Protein AF-A0A1G1BXF8-F1 (afdb_monomer_lite)

Secondary structure (DSSP, 8-state):
------------------------PPPPPPP----S-------TTSS---EEES-TT-SEEEEEE--S--HHHHHHHHHHHHHSTTTEEEEEE-TTSHHHHHHHHTTT-SSSEEEETTB-EEEEEETTEEEEEE-BSSTTTS--HHHHHHHHHHHHH-GGGGPPP-

Foldseek 3Di:
DDDDDDDDYDDDDDDDDDDDDDDDDDDDDDDDDDDDDQDADPDVPDDARKGKDADPPALKEKEWQDLDPQVVQVVLQVCVCVVPPRRYIYIYANCVDVVSVVVCVVLVDPATFMDMLSDQWDFFADPNDTDIAGGGDHAPPRHHSVVVVRVSVVCSVPSPVSDPDD

Sequence (166 aa):
MGLALILLGAAGCGKGGDRQTTDTAPPAAKPEAAASGGGASCSPGGASCDFAGGPEDAKVKVEAFYPGRHEDTLAAVKDLLTEFPGQVRVEIVDWRTEQGLARRDATGLVCAGVVINGKNTFDLEVDGKPVKVLFVRGIDGEWTKTDLVAAVRKTLQQPEDAKPAK

pLDDT: mean 76.95, std 23.15, range [35.62, 98.25]

Radius of gyration: 27.22 Å; chains: 1; bounding box: 88×75×37 Å

Structure (mmCIF, N/CA/C/O backbone):
data_AF-A0A1G1BXF8-F1
#
_entry.id   AF-A0A1G1BXF8-F1
#
loop_
_atom_site.group_PDB
_atom_site.id
_atom_site.type_symbol
_atom_site.label_atom_id
_atom_site.label_alt_id
_atom_site.label_comp_id
_atom_site.label_asym_id
_atom_site.label_entity_id
_atom_site.label_seq_id
_atom_site.pdbx_PDB_ins_code
_atom_site.Cartn_x
_atom_site.Cartn_y
_atom_site.Cartn_z
_atom_site.occupancy
_atom_site.B_iso_or_equiv
_atom_site.auth_seq_id
_atom_site.auth_comp_id
_atom_site.auth_asym_id
_atom_site.auth_atom_id
_atom_site.pdbx_PDB_model_num
ATOM 1 N N . MET A 1 1 ? -70.237 -19.812 15.788 1.00 45.75 1 MET A N 1
ATOM 2 C CA . MET A 1 1 ? -70.746 -20.651 14.678 1.00 45.75 1 MET A CA 1
ATOM 3 C C . MET A 1 1 ? -69.715 -20.546 13.558 1.00 45.75 1 MET A C 1
ATOM 5 O O . MET A 1 1 ? -69.437 -19.428 13.175 1.00 45.75 1 MET A O 1
ATOM 9 N N . GLY A 1 2 ? -69.030 -21.574 13.067 1.00 42.88 2 GLY A N 1
ATOM 10 C CA . GLY A 1 2 ? -69.147 -23.012 13.271 1.00 42.88 2 GLY A CA 1
ATOM 11 C C . GLY A 1 2 ? -67.775 -23.702 13.314 1.00 42.88 2 GLY A C 1
ATOM 12 O O . GLY A 1 2 ? -66.734 -23.081 13.126 1.00 42.88 2 GLY A O 1
ATOM 13 N N . LEU A 1 3 ? -67.838 -24.987 13.642 1.00 49.75 3 LEU A N 1
ATOM 14 C CA . LEU A 1 3 ? -66.779 -25.896 14.061 1.00 49.75 3 LEU A CA 1
ATOM 15 C C . LEU A 1 3 ? -66.763 -27.091 13.092 1.00 49.75 3 LEU A C 1
ATOM 17 O O . LEU A 1 3 ? -67.837 -27.621 12.825 1.00 49.75 3 LEU A O 1
ATOM 21 N N . ALA A 1 4 ? -65.586 -27.501 12.606 1.00 45.75 4 ALA A N 1
ATOM 22 C CA . ALA A 1 4 ? -65.222 -28.846 12.100 1.00 45.75 4 ALA A CA 1
ATOM 23 C C . ALA A 1 4 ? -63.785 -28.738 11.535 1.00 45.75 4 ALA A C 1
ATOM 25 O O . ALA A 1 4 ? -63.572 -27.928 10.642 1.00 45.75 4 ALA A O 1
ATOM 26 N N . LEU A 1 5 ? -62.694 -29.359 12.003 1.00 56.84 5 LEU A N 1
ATOM 27 C CA . LEU A 1 5 ? -62.380 -30.554 12.806 1.00 56.84 5 LEU A CA 1
ATOM 28 C C . LEU A 1 5 ? -62.502 -31.897 12.060 1.00 56.84 5 LEU A C 1
ATOM 30 O O . LEU A 1 5 ? -63.549 -32.528 12.110 1.00 56.84 5 LEU A O 1
ATOM 34 N N . ILE A 1 6 ? -61.394 -32.328 11.429 1.00 52.53 6 ILE A N 1
ATOM 35 C CA . ILE A 1 6 ? -61.032 -33.716 11.042 1.00 52.53 6 ILE A CA 1
ATOM 36 C C . ILE A 1 6 ? -59.477 -33.787 11.098 1.00 52.53 6 ILE A C 1
ATOM 38 O O . ILE A 1 6 ? -58.830 -33.085 10.329 1.00 52.53 6 ILE A O 1
ATOM 42 N N . LEU A 1 7 ? -58.827 -34.257 12.180 1.00 45.12 7 LEU A N 1
ATOM 43 C CA . LEU A 1 7 ? -58.372 -35.632 12.535 1.00 45.12 7 LEU A CA 1
ATOM 44 C C . LEU A 1 7 ? -57.497 -36.328 11.457 1.00 45.12 7 LEU A C 1
ATOM 46 O O . LEU A 1 7 ? -57.991 -36.605 10.375 1.00 45.12 7 LEU A O 1
ATOM 50 N N . LEU A 1 8 ? -56.163 -36.434 11.596 1.00 47.28 8 LEU A N 1
ATOM 51 C CA . LEU A 1 8 ? -55.279 -37.333 12.396 1.00 47.28 8 LEU A CA 1
ATOM 52 C C . LEU A 1 8 ? -54.991 -38.743 11.812 1.00 47.28 8 LEU A C 1
ATOM 54 O O . LEU A 1 8 ? -55.883 -39.580 11.780 1.00 47.28 8 LEU A O 1
ATOM 58 N N . GLY A 1 9 ? -53.693 -39.013 11.561 1.00 42.38 9 GLY A N 1
ATOM 59 C CA . GLY A 1 9 ? -52.996 -40.321 11.685 1.00 42.38 9 GLY A CA 1
ATOM 60 C C . GLY A 1 9 ? -53.245 -41.390 10.598 1.00 42.38 9 GLY A C 1
ATOM 61 O O . GLY A 1 9 ? -54.286 -41.393 9.969 1.00 42.38 9 GLY A O 1
ATOM 62 N N . ALA A 1 10 ? -52.374 -42.370 10.324 1.00 44.88 10 ALA A N 1
ATOM 63 C CA . ALA A 1 10 ? -51.122 -42.797 10.949 1.00 44.88 10 ALA A CA 1
ATOM 64 C C . ALA A 1 10 ? -50.341 -43.789 10.039 1.00 44.88 10 ALA A C 1
ATOM 66 O O . ALA A 1 10 ? -50.929 -44.457 9.198 1.00 44.88 10 ALA A O 1
ATOM 67 N N . ALA A 1 11 ? -49.033 -43.895 10.312 1.00 42.03 11 ALA A N 1
ATOM 68 C CA . ALA A 1 11 ? -48.174 -45.093 10.364 1.00 42.03 11 ALA A CA 1
ATOM 69 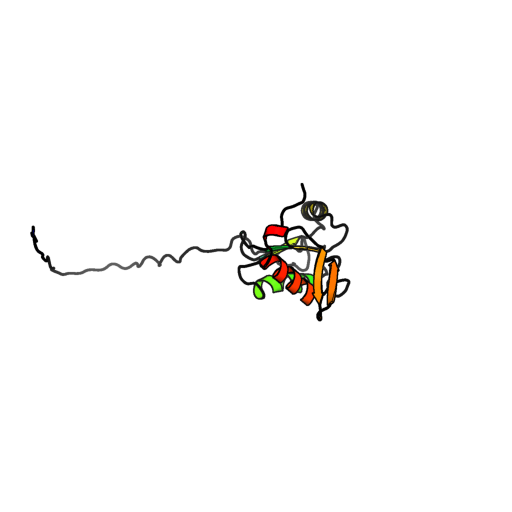C C . ALA A 1 11 ? -48.041 -46.091 9.186 1.00 42.03 11 ALA A C 1
ATOM 71 O O . ALA A 1 11 ? -48.972 -46.790 8.805 1.00 42.03 11 ALA A O 1
ATOM 72 N N . GLY A 1 12 ? -46.776 -46.324 8.805 1.00 38.06 12 GLY A N 1
ATOM 73 C CA . GLY A 1 12 ? -46.296 -47.560 8.177 1.00 38.06 12 GLY A CA 1
ATOM 74 C C . GLY A 1 12 ? -44.826 -47.860 8.530 1.00 38.06 12 GLY A C 1
ATOM 75 O O . GLY A 1 12 ? -43.922 -47.263 7.955 1.00 38.06 12 GLY A O 1
ATOM 76 N N . CYS A 1 13 ? -44.596 -48.779 9.480 1.00 43.78 13 CYS A N 1
ATOM 77 C CA . CYS A 1 13 ? -43.358 -49.568 9.692 1.00 43.78 13 CYS A CA 1
ATOM 78 C C . CYS A 1 13 ? -43.350 -50.749 8.681 1.00 43.78 13 CYS A C 1
ATOM 80 O O . CYS A 1 13 ? -44.427 -51.159 8.272 1.00 43.78 13 CYS A O 1
ATOM 82 N N . GLY A 1 14 ? -42.288 -51.412 8.200 1.00 39.28 14 GLY A N 1
ATOM 83 C CA . GLY A 1 14 ? -40.911 -51.677 8.638 1.00 39.28 14 GLY A CA 1
ATOM 84 C C . GLY A 1 14 ? -40.665 -53.210 8.625 1.00 39.28 14 GLY A C 1
ATOM 85 O O . GLY A 1 14 ? -41.332 -53.890 9.396 1.00 39.28 14 GLY A O 1
ATOM 86 N N . LYS A 1 15 ? -39.758 -53.758 7.780 1.00 42.88 15 LYS A N 1
ATOM 87 C CA . LYS A 1 15 ? -39.107 -55.115 7.841 1.00 42.88 15 LYS A CA 1
ATOM 88 C C . LYS A 1 15 ? -38.277 -55.341 6.547 1.00 42.88 15 LYS A C 1
ATOM 90 O O . LYS A 1 15 ? -38.818 -55.041 5.495 1.00 42.88 15 LYS A O 1
ATOM 95 N N . GLY A 1 16 ? -37.050 -55.864 6.437 1.00 36.50 16 GLY A N 1
ATOM 96 C CA . GLY A 1 16 ? -36.001 -56.389 7.324 1.00 36.50 16 GLY A CA 1
ATOM 97 C C . GLY A 1 16 ? -35.124 -57.400 6.536 1.00 36.50 16 GLY A C 1
ATOM 98 O O . GLY A 1 16 ? -35.721 -58.242 5.880 1.00 36.50 16 GLY A O 1
ATOM 99 N N . GLY A 1 17 ? -33.778 -57.283 6.634 1.00 35.62 17 GLY A N 1
ATOM 100 C CA . GLY A 1 17 ? -32.687 -58.283 6.385 1.00 35.62 17 GLY A CA 1
ATOM 101 C C . GLY A 1 17 ? -32.590 -58.981 5.007 1.00 35.62 17 GLY A C 1
ATOM 102 O O . GLY A 1 17 ? -33.607 -59.256 4.399 1.00 35.62 17 GLY A O 1
ATOM 103 N N . ASP A 1 18 ? -31.443 -59.314 4.392 1.00 40.38 18 ASP A N 1
ATOM 104 C CA . ASP A 1 18 ? -30.062 -59.559 4.846 1.00 40.38 18 ASP A CA 1
ATOM 105 C C . ASP A 1 18 ? -29.028 -59.434 3.683 1.00 40.38 18 ASP A C 1
ATOM 107 O O . ASP A 1 18 ? -29.371 -59.657 2.526 1.00 40.38 18 ASP A O 1
ATOM 111 N N . ARG A 1 19 ? -27.772 -59.093 4.055 1.00 38.12 19 ARG A N 1
ATOM 112 C CA . ARG A 1 19 ? -26.413 -59.443 3.523 1.00 38.12 19 ARG A CA 1
ATOM 113 C C . ARG A 1 19 ? -26.242 -59.851 2.034 1.00 38.12 19 ARG A C 1
ATOM 115 O O . ARG A 1 19 ? -26.923 -60.737 1.555 1.00 38.12 19 ARG A O 1
ATOM 122 N N . GLN A 1 20 ? -25.233 -59.387 1.275 1.00 39.53 20 GLN A N 1
ATOM 123 C CA . GLN A 1 20 ? -23.789 -59.471 1.564 1.00 39.53 20 GLN A CA 1
ATOM 124 C C . GLN A 1 20 ? -22.928 -58.644 0.564 1.00 39.53 20 GLN A C 1
ATOM 126 O O . GLN A 1 20 ? -23.150 -58.685 -0.639 1.00 39.53 20 GLN A O 1
ATOM 131 N N . THR A 1 21 ? -21.948 -57.927 1.131 1.00 43.31 21 THR A N 1
ATOM 132 C CA . THR A 1 21 ? -20.642 -57.404 0.647 1.00 43.31 21 THR A CA 1
ATOM 133 C C . THR A 1 21 ? -20.295 -57.353 -0.851 1.00 43.31 21 THR A C 1
ATOM 135 O O . THR A 1 21 ? -20.156 -58.397 -1.477 1.00 43.31 21 THR A O 1
ATOM 138 N N . THR A 1 22 ? -19.849 -56.176 -1.305 1.00 38.41 22 THR A N 1
ATOM 139 C CA . THR A 1 22 ? -18.430 -55.940 -1.655 1.00 38.41 22 THR A CA 1
ATOM 140 C C . THR A 1 22 ? -18.066 -54.469 -1.447 1.00 38.41 22 THR A C 1
ATOM 142 O O . THR A 1 22 ? -18.766 -53.573 -1.911 1.00 38.41 22 THR A O 1
ATOM 145 N N . ASP A 1 23 ? -16.968 -54.276 -0.721 1.00 45.91 23 ASP A N 1
ATOM 146 C CA . ASP A 1 23 ? -16.098 -53.105 -0.639 1.00 45.91 23 ASP A CA 1
ATOM 147 C C . ASP A 1 23 ? -16.099 -52.190 -1.873 1.00 45.91 23 ASP A C 1
ATOM 149 O O . ASP A 1 23 ? -15.787 -52.626 -2.979 1.00 45.91 23 ASP A O 1
ATOM 153 N N . THR A 1 24 ? -16.382 -50.904 -1.661 1.00 41.81 24 THR A N 1
ATOM 154 C CA . THR A 1 24 ? -15.493 -49.761 -1.962 1.00 41.81 24 THR A CA 1
ATOM 155 C C . THR A 1 24 ? -16.279 -48.497 -1.618 1.00 41.81 24 THR A C 1
ATOM 157 O O . THR A 1 24 ? -17.201 -48.101 -2.329 1.00 41.81 24 THR A O 1
ATOM 160 N N . ALA A 1 25 ? -15.956 -47.881 -0.482 1.00 41.88 25 ALA A N 1
ATOM 161 C CA . ALA A 1 25 ? -16.536 -46.603 -0.094 1.00 41.88 25 ALA A CA 1
ATOM 162 C C . ALA A 1 25 ? -16.090 -45.492 -1.072 1.00 41.88 25 ALA A C 1
ATOM 164 O O . ALA A 1 25 ? -14.889 -45.358 -1.321 1.00 41.88 25 ALA A O 1
ATOM 165 N N . PRO A 1 26 ? -17.012 -44.670 -1.604 1.00 49.19 26 PRO A N 1
ATOM 166 C CA . PRO A 1 26 ? -16.661 -43.459 -2.335 1.00 49.19 26 PRO A CA 1
ATOM 167 C C . PRO A 1 26 ? -16.134 -42.396 -1.353 1.00 49.19 26 PRO A C 1
ATOM 169 O O . PRO A 1 26 ? -16.754 -42.182 -0.306 1.00 49.19 26 PRO A O 1
ATOM 172 N N . PRO A 1 27 ? -15.006 -41.717 -1.635 1.00 44.38 27 PRO A N 1
ATOM 173 C CA . PRO A 1 27 ? -14.532 -40.655 -0.765 1.00 44.38 27 PRO A CA 1
ATOM 174 C C . PRO A 1 27 ? -15.528 -39.493 -0.757 1.00 44.38 27 PRO A C 1
ATOM 176 O O . PRO A 1 27 ? -15.957 -38.991 -1.795 1.00 44.38 27 PRO A O 1
ATOM 179 N N . ALA A 1 28 ? -15.877 -39.096 0.464 1.00 43.31 28 ALA A N 1
ATOM 180 C CA . ALA A 1 28 ? -16.725 -37.971 0.799 1.00 43.31 28 ALA A CA 1
ATOM 181 C C . ALA A 1 28 ? -16.306 -36.694 0.055 1.00 43.31 28 ALA A C 1
ATOM 183 O O . ALA A 1 28 ? -15.152 -36.261 0.124 1.00 43.31 28 ALA A O 1
ATOM 184 N N . ALA A 1 29 ? -17.279 -36.075 -0.612 1.00 43.59 29 ALA A N 1
ATOM 185 C CA . ALA A 1 29 ? -17.157 -34.743 -1.174 1.00 43.59 29 ALA A CA 1
ATOM 186 C C . ALA A 1 29 ? -16.897 -33.728 -0.048 1.00 43.59 29 ALA A C 1
ATOM 188 O O . ALA A 1 29 ? -17.727 -33.533 0.843 1.00 43.59 29 ALA A O 1
ATOM 189 N N . LYS A 1 30 ? -15.723 -33.093 -0.091 1.00 41.09 30 LYS A N 1
ATOM 190 C CA . LYS A 1 30 ? -15.433 -31.857 0.643 1.00 41.09 30 LYS A CA 1
ATOM 191 C C . LYS A 1 30 ? -16.119 -30.682 -0.068 1.00 41.09 30 LYS A C 1
ATOM 193 O O . LYS A 1 30 ? -16.172 -30.693 -1.296 1.00 41.09 30 LYS A O 1
ATOM 198 N N . PRO A 1 31 ? -16.608 -29.666 0.664 1.00 41.69 31 PRO A N 1
ATOM 199 C CA . PRO A 1 31 ? -17.129 -28.452 0.053 1.00 41.69 31 PRO A CA 1
ATOM 200 C C . PRO A 1 31 ? -15.980 -27.680 -0.604 1.00 41.69 31 PRO A C 1
ATOM 202 O O . PRO A 1 31 ? -14.982 -27.350 0.039 1.00 41.69 31 PRO A O 1
ATOM 205 N N . GLU A 1 32 ? -16.125 -27.435 -1.900 1.00 42.16 32 GLU A N 1
ATOM 206 C CA . GLU A 1 32 ? -15.203 -26.664 -2.723 1.00 42.16 32 GLU A CA 1
ATOM 207 C C . GLU A 1 32 ? -15.424 -25.175 -2.425 1.00 42.16 32 GLU A C 1
ATOM 209 O O . GLU A 1 32 ? -16.401 -24.565 -2.853 1.00 42.16 32 GLU A O 1
ATOM 214 N N . ALA A 1 33 ? -14.534 -24.609 -1.613 1.00 40.91 33 ALA A N 1
ATOM 215 C CA . ALA A 1 33 ? -14.392 -23.177 -1.421 1.00 40.91 33 ALA A CA 1
ATOM 216 C C . ALA A 1 33 ? -12.915 -22.808 -1.582 1.00 40.91 33 ALA A C 1
ATOM 218 O O . ALA A 1 33 ? -12.059 -23.367 -0.901 1.00 40.91 33 ALA A O 1
ATOM 219 N N . ALA A 1 34 ? -12.689 -21.826 -2.457 1.00 44.09 34 ALA A N 1
ATOM 220 C CA . ALA A 1 34 ? -11.561 -20.900 -2.503 1.00 44.09 34 ALA A CA 1
ATOM 221 C C . ALA A 1 34 ? -10.140 -21.474 -2.676 1.00 44.09 34 ALA A C 1
ATOM 223 O O . ALA A 1 34 ? -9.560 -22.051 -1.763 1.00 44.09 34 ALA A O 1
ATOM 224 N N . ALA A 1 35 ? -9.544 -21.168 -3.833 1.00 42.47 35 ALA A N 1
ATOM 225 C CA . ALA A 1 35 ? -8.254 -20.474 -3.981 1.00 42.47 35 ALA A CA 1
ATOM 226 C C . ALA A 1 35 ? -7.648 -20.834 -5.344 1.00 42.47 35 ALA A C 1
ATOM 228 O O . ALA A 1 35 ? -6.942 -21.830 -5.480 1.00 42.47 35 ALA A O 1
ATOM 229 N N . SER A 1 36 ? -7.897 -20.003 -6.355 1.00 42.56 36 SER A N 1
ATOM 230 C CA . SER A 1 36 ? -7.102 -20.036 -7.580 1.00 42.56 36 SER A CA 1
ATOM 231 C C . SER A 1 36 ? -6.092 -18.889 -7.525 1.00 42.56 36 SER A C 1
ATOM 233 O O . SER A 1 36 ? -6.478 -17.729 -7.432 1.00 42.56 36 SER A O 1
ATOM 235 N N . GLY A 1 37 ? -4.797 -19.223 -7.539 1.00 41.75 37 GLY A N 1
ATOM 236 C CA . GLY A 1 37 ? -3.745 -18.301 -7.984 1.00 41.75 37 GLY A CA 1
ATOM 237 C C . GLY A 1 37 ? -2.924 -17.535 -6.938 1.00 41.75 37 GLY A C 1
ATOM 238 O O . GLY A 1 37 ? -2.496 -16.424 -7.223 1.00 41.75 37 GLY A O 1
ATOM 239 N N . GLY A 1 38 ? -2.645 -18.090 -5.756 1.00 41.19 38 GLY A N 1
ATOM 240 C CA . GLY A 1 38 ? -1.675 -17.513 -4.808 1.00 41.19 38 GLY A CA 1
ATOM 241 C C . GLY A 1 38 ? -0.240 -18.005 -5.037 1.00 41.19 38 GLY A C 1
ATOM 242 O O . GLY A 1 38 ? 0.348 -18.596 -4.137 1.00 41.19 38 GLY A O 1
ATOM 243 N N . GLY A 1 39 ? 0.306 -17.846 -6.244 1.00 45.50 39 GLY A N 1
ATOM 244 C CA . GLY A 1 39 ? 1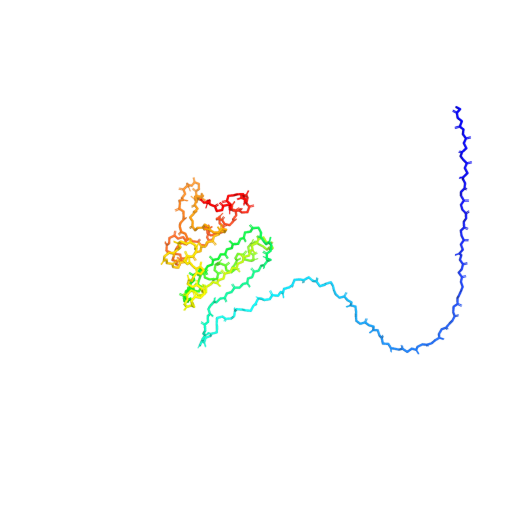.671 -18.263 -6.581 1.00 45.50 39 GLY A CA 1
ATOM 245 C C . GLY A 1 39 ? 2.577 -17.060 -6.799 1.00 45.50 39 GLY A C 1
ATOM 246 O O . GLY A 1 39 ? 2.561 -16.478 -7.875 1.00 45.50 39 GLY A O 1
ATOM 247 N N . ALA A 1 40 ? 3.360 -16.689 -5.789 1.00 46.12 40 ALA A N 1
ATOM 248 C CA . ALA A 1 40 ? 4.294 -15.574 -5.878 1.00 46.12 40 ALA A CA 1
ATOM 249 C C . ALA A 1 40 ? 5.473 -15.765 -4.923 1.00 46.12 40 ALA A C 1
ATOM 251 O O . ALA A 1 40 ? 5.488 -15.299 -3.780 1.00 46.12 40 ALA A O 1
ATOM 252 N N . SER A 1 41 ? 6.458 -16.515 -5.411 1.00 42.75 41 SER A N 1
ATOM 253 C CA . SER A 1 41 ? 7.790 -16.598 -4.827 1.00 42.75 41 SER A CA 1
ATOM 254 C C . SER A 1 41 ? 8.649 -15.527 -5.493 1.00 42.75 41 SER A C 1
ATOM 256 O O . SER A 1 41 ? 8.833 -15.561 -6.708 1.00 42.75 41 SER A O 1
ATOM 258 N N . CYS A 1 42 ? 9.193 -14.591 -4.711 1.00 50.31 42 CYS A N 1
ATOM 259 C CA . CYS A 1 42 ? 10.352 -13.821 -5.150 1.00 50.31 42 CYS A CA 1
ATOM 260 C C . CYS A 1 42 ? 11.505 -14.818 -5.317 1.00 50.31 42 CYS A C 1
ATOM 262 O O . CYS A 1 42 ? 12.188 -15.144 -4.347 1.00 50.31 42 CYS A O 1
ATOM 264 N N . SER A 1 43 ? 11.679 -15.363 -6.520 1.00 44.56 43 SER A N 1
ATOM 265 C CA . SER A 1 43 ? 12.739 -16.332 -6.769 1.00 44.56 43 SER A CA 1
ATOM 266 C C . SER A 1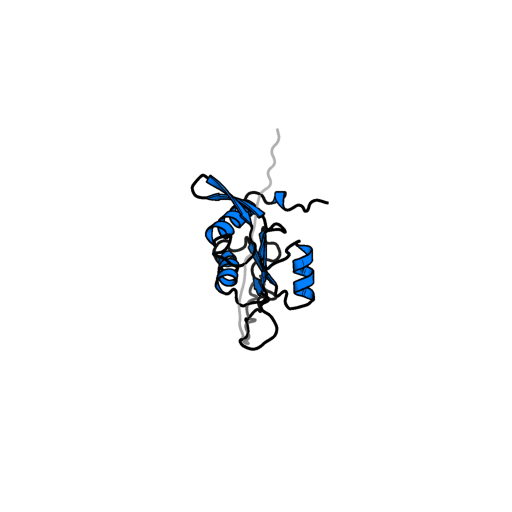 43 ? 14.088 -15.601 -6.769 1.00 44.56 43 SER A C 1
ATOM 268 O O . SER A 1 43 ? 14.239 -14.611 -7.500 1.00 44.56 43 SER A O 1
ATOM 270 N N . PRO A 1 44 ? 15.081 -16.033 -5.969 1.00 42.19 44 PRO A N 1
ATOM 271 C CA . PRO A 1 44 ? 16.422 -15.475 -6.032 1.00 42.19 44 PRO A CA 1
ATOM 272 C C . PRO A 1 44 ? 17.049 -15.880 -7.371 1.00 42.19 44 PRO A C 1
ATOM 274 O O . PRO A 1 44 ? 17.628 -16.953 -7.502 1.00 42.19 44 PRO A O 1
ATOM 277 N N . GLY A 1 45 ? 16.884 -15.031 -8.390 1.00 53.34 45 GLY A N 1
ATOM 278 C CA . GLY A 1 45 ? 17.485 -15.237 -9.709 1.00 53.34 45 GLY A CA 1
ATOM 279 C C . GLY A 1 45 ? 16.643 -14.893 -10.941 1.00 53.34 45 GLY A C 1
ATOM 280 O O . GLY A 1 45 ? 17.213 -14.935 -12.027 1.00 53.34 45 GLY A O 1
ATOM 281 N N . GLY A 1 46 ? 15.356 -14.514 -10.859 1.00 52.50 46 GLY A N 1
ATOM 282 C CA . GLY A 1 46 ? 14.677 -14.081 -12.091 1.00 52.50 46 GLY A CA 1
ATOM 283 C C . GLY A 1 46 ? 13.178 -13.769 -12.071 1.00 52.50 46 GLY A C 1
ATOM 284 O O . GLY A 1 46 ? 12.418 -14.278 -11.254 1.00 52.50 46 GLY A O 1
ATOM 285 N N . ALA A 1 47 ? 12.821 -12.973 -13.086 1.00 60.56 47 ALA A N 1
ATOM 286 C CA . ALA A 1 47 ? 11.519 -12.579 -13.636 1.00 60.56 47 ALA A CA 1
ATOM 287 C C . ALA A 1 47 ? 10.711 -11.481 -12.921 1.00 60.56 47 ALA A C 1
ATOM 289 O O . ALA A 1 47 ? 10.718 -10.360 -13.429 1.00 60.56 47 ALA A O 1
ATOM 290 N N . SER A 1 48 ? 10.017 -11.740 -11.809 1.00 67.88 48 SER A N 1
ATOM 291 C CA . SER A 1 48 ? 9.172 -10.702 -11.197 1.00 67.88 48 SER A CA 1
ATOM 292 C C . SER A 1 48 ? 8.870 -10.902 -9.708 1.00 67.88 48 SER A C 1
ATOM 294 O O . SER A 1 48 ? 9.023 -11.991 -9.159 1.00 67.88 48 SER A O 1
ATOM 296 N N . CYS A 1 49 ? 8.479 -9.813 -9.042 1.00 81.00 49 CYS A N 1
ATOM 297 C CA . CYS A 1 49 ? 8.058 -9.768 -7.636 1.00 81.00 49 CYS A CA 1
ATOM 298 C C . CYS A 1 49 ? 6.529 -9.701 -7.458 1.00 81.00 49 CYS A C 1
ATOM 300 O O . CYS A 1 49 ? 6.065 -9.284 -6.394 1.00 81.00 49 CYS A O 1
ATOM 302 N N . ASP A 1 50 ? 5.754 -10.071 -8.482 1.00 89.56 50 ASP A N 1
ATOM 303 C CA . ASP A 1 50 ? 4.290 -10.022 -8.419 1.00 89.56 50 ASP A CA 1
ATOM 304 C C . ASP A 1 50 ? 3.748 -10.917 -7.302 1.00 89.56 50 ASP A C 1
ATOM 306 O O . ASP A 1 50 ? 4.327 -11.959 -7.013 1.00 89.56 50 ASP A O 1
ATOM 310 N N . PHE A 1 51 ? 2.637 -10.520 -6.676 1.00 93.50 51 PHE A N 1
ATOM 311 C CA . PHE A 1 51 ? 1.924 -11.290 -5.652 1.00 93.50 51 PHE A CA 1
ATOM 312 C C . PHE A 1 51 ? 0.430 -10.985 -5.663 1.00 93.50 51 PHE A C 1
ATOM 314 O O . PHE A 1 51 ? 0.015 -9.885 -6.009 1.00 93.50 51 PHE A O 1
ATOM 321 N N . ALA A 1 52 ? -0.364 -11.960 -5.228 1.00 95.50 52 ALA A N 1
ATOM 322 C CA . ALA A 1 52 ? -1.809 -11.888 -5.111 1.00 95.50 52 ALA A CA 1
ATOM 323 C C . ALA A 1 52 ? -2.267 -12.707 -3.891 1.00 95.50 52 ALA A C 1
ATOM 325 O O . ALA A 1 52 ? -1.988 -13.903 -3.818 1.00 95.50 52 ALA A O 1
ATOM 326 N N . GLY A 1 53 ? -3.009 -12.102 -2.960 1.00 95.50 53 GLY A N 1
ATOM 327 C CA . GLY A 1 53 ? -3.637 -12.808 -1.835 1.00 95.50 53 GLY A CA 1
ATOM 328 C C . GLY A 1 53 ? -4.944 -12.166 -1.359 1.00 95.50 53 GLY A C 1
ATOM 329 O O . GLY A 1 53 ? -5.195 -10.995 -1.628 1.00 95.50 53 GLY A O 1
ATOM 330 N N . GLY A 1 54 ? -5.780 -12.936 -0.658 1.00 96.88 54 GLY A N 1
ATOM 331 C CA . GLY A 1 54 ? -7.108 -12.510 -0.185 1.00 96.88 54 GLY A CA 1
ATOM 332 C C . GLY A 1 54 ? -8.242 -12.745 -1.201 1.00 96.88 54 GLY A C 1
ATOM 333 O O . GLY A 1 54 ? -7.947 -13.102 -2.346 1.00 96.88 54 GLY A O 1
ATOM 334 N N . PRO A 1 55 ? -9.519 -12.586 -0.794 1.00 96.62 55 PRO A N 1
ATOM 335 C CA . PRO A 1 55 ? -10.682 -12.807 -1.662 1.00 96.62 55 PRO A CA 1
ATOM 336 C C . PRO A 1 55 ? -10.722 -11.838 -2.848 1.00 96.62 55 PRO A C 1
ATOM 338 O O . PRO A 1 55 ? -10.343 -10.676 -2.708 1.00 96.62 55 PRO A O 1
ATOM 341 N N . GLU A 1 56 ? -11.206 -12.288 -4.008 1.00 93.75 56 GLU A N 1
ATOM 342 C CA . GLU A 1 56 ? -11.354 -11.423 -5.192 1.00 93.75 56 GLU A CA 1
ATOM 343 C C . GLU A 1 56 ? -12.429 -10.341 -5.002 1.00 93.75 56 GLU A C 1
ATOM 345 O O . GLU A 1 56 ? -12.321 -9.255 -5.564 1.00 93.75 56 GLU A O 1
ATOM 350 N N . ASP A 1 57 ? -13.433 -10.618 -4.170 1.00 92.88 57 ASP A N 1
ATOM 351 C CA . ASP A 1 57 ? -14.557 -9.743 -3.827 1.00 92.88 57 ASP A CA 1
ATOM 352 C C . ASP A 1 57 ? -14.342 -8.956 -2.520 1.00 92.88 57 ASP A C 1
ATOM 354 O O . ASP A 1 57 ? -15.284 -8.400 -1.949 1.00 92.88 57 ASP A O 1
ATOM 358 N N . ALA A 1 58 ? -13.102 -8.895 -2.025 1.00 95.69 58 ALA A N 1
ATOM 359 C CA . ALA A 1 58 ? -12.777 -8.159 -0.811 1.00 95.69 58 ALA A CA 1
ATOM 360 C C . ALA A 1 58 ? -13.153 -6.670 -0.927 1.00 95.69 58 ALA A C 1
ATOM 362 O O . ALA A 1 58 ? -12.928 -6.021 -1.948 1.00 95.69 58 ALA A O 1
ATOM 363 N N . LYS A 1 59 ? -13.668 -6.096 0.168 1.00 94.00 59 LYS A N 1
ATOM 364 C CA . LYS A 1 59 ? -14.135 -4.696 0.215 1.00 94.00 59 LYS A CA 1
ATOM 365 C C . LYS A 1 59 ? -13.029 -3.675 -0.060 1.00 94.00 59 LYS A C 1
ATOM 367 O O . LYS A 1 59 ? -13.309 -2.568 -0.520 1.00 94.00 59 LYS A O 1
ATOM 372 N N . VAL A 1 60 ? -11.788 -4.017 0.280 1.00 97.38 60 VAL A N 1
ATOM 373 C CA . VAL A 1 60 ? -10.626 -3.149 0.092 1.00 97.38 60 VAL A CA 1
ATOM 374 C C . VAL A 1 60 ? -9.575 -3.868 -0.735 1.00 97.38 60 VAL A C 1
ATOM 376 O O . VAL A 1 60 ? -9.095 -4.932 -0.351 1.00 97.38 60 VAL A O 1
ATOM 379 N N . LYS A 1 61 ? -9.180 -3.253 -1.847 1.00 97.88 61 LYS A N 1
ATOM 380 C CA . LYS A 1 61 ? -8.059 -3.668 -2.683 1.00 97.88 61 LYS A CA 1
ATOM 381 C C . LYS A 1 61 ? -6.846 -2.799 -2.374 1.00 97.88 61 LYS A C 1
ATOM 383 O O . LYS A 1 61 ? -6.917 -1.576 -2.466 1.00 97.88 61 LYS A O 1
ATOM 388 N N . VAL A 1 62 ? -5.735 -3.435 -2.036 1.00 98.25 62 VAL A N 1
ATOM 389 C CA . VAL A 1 62 ? -4.437 -2.805 -1.800 1.00 98.25 62 VAL A CA 1
ATOM 390 C C . VAL A 1 62 ? -3.477 -3.282 -2.879 1.00 98.25 62 VAL A C 1
ATOM 392 O O . VAL A 1 62 ? -3.223 -4.479 -2.987 1.00 98.25 62 VAL A O 1
ATOM 395 N N . GLU A 1 63 ? -2.945 -2.361 -3.678 1.00 97.56 63 GLU A N 1
ATOM 396 C CA . GLU A 1 63 ? -1.965 -2.658 -4.726 1.00 97.56 63 GLU A CA 1
ATOM 397 C C . GLU A 1 63 ? -0.651 -1.939 -4.420 1.00 97.56 63 GLU A C 1
ATOM 399 O O . GLU A 1 63 ? -0.627 -0.724 -4.229 1.00 97.56 63 GLU A O 1
ATOM 404 N N . ALA A 1 64 ? 0.447 -2.687 -4.377 1.00 96.81 64 ALA A N 1
ATOM 405 C CA . ALA A 1 64 ? 1.790 -2.189 -4.120 1.00 96.81 64 ALA A CA 1
ATOM 406 C C . ALA A 1 64 ? 2.645 -2.307 -5.387 1.00 96.81 64 ALA A C 1
ATOM 408 O O . ALA A 1 64 ? 2.913 -3.409 -5.858 1.00 96.81 64 ALA A O 1
ATOM 409 N N . PHE A 1 65 ? 3.107 -1.181 -5.927 1.00 96.00 65 PHE A N 1
ATOM 410 C CA . PHE A 1 65 ? 3.889 -1.115 -7.163 1.00 96.00 65 PHE A CA 1
ATOM 411 C C . PHE A 1 65 ? 5.376 -0.927 -6.851 1.00 96.00 65 PHE A C 1
ATOM 413 O O . PHE A 1 65 ? 5.797 0.180 -6.511 1.00 96.00 65 PHE A O 1
ATOM 420 N N . TYR A 1 66 ? 6.176 -1.994 -6.959 1.00 92.69 66 TYR A N 1
ATOM 421 C CA . TYR A 1 66 ? 7.601 -1.976 -6.595 1.00 92.69 66 TYR A CA 1
ATOM 422 C C . TYR A 1 66 ? 8.449 -2.865 -7.523 1.00 92.69 66 TYR A C 1
ATOM 424 O O . TYR A 1 66 ? 8.028 -3.971 -7.851 1.00 92.69 66 TYR A O 1
ATOM 432 N N . PRO A 1 67 ? 9.694 -2.472 -7.869 1.00 85.50 67 PRO A N 1
ATOM 433 C CA . PRO A 1 67 ? 10.614 -3.278 -8.687 1.00 85.50 67 PRO A CA 1
ATOM 434 C C . PRO A 1 67 ? 11.308 -4.419 -7.908 1.00 85.50 67 PRO A C 1
ATOM 436 O O . PRO A 1 67 ? 12.434 -4.800 -8.236 1.00 85.50 67 PRO A O 1
ATOM 439 N N . GLY A 1 68 ? 10.707 -4.918 -6.824 1.00 75.50 68 GLY A N 1
ATOM 440 C CA . GLY A 1 68 ? 11.407 -5.688 -5.785 1.00 75.50 68 GLY A CA 1
ATOM 441 C C . GLY A 1 68 ? 12.322 -4.824 -4.895 1.00 75.50 68 GLY A C 1
ATOM 442 O O . GLY A 1 68 ? 12.266 -3.593 -4.952 1.00 75.50 68 GLY A O 1
ATOM 443 N N . ARG A 1 69 ? 13.165 -5.461 -4.059 1.00 79.06 69 ARG A N 1
ATOM 444 C CA . ARG A 1 69 ? 14.139 -4.811 -3.140 1.00 79.06 69 ARG A CA 1
ATOM 445 C C . ARG A 1 69 ? 13.538 -3.809 -2.140 1.00 79.06 69 ARG A C 1
ATOM 447 O O . ARG A 1 69 ? 14.166 -2.810 -1.804 1.00 79.06 69 ARG A O 1
ATOM 454 N N . HIS A 1 70 ? 12.292 -4.045 -1.741 1.00 86.75 70 HIS A N 1
ATOM 455 C CA . HIS A 1 70 ? 11.553 -3.270 -0.737 1.00 86.75 70 HIS A CA 1
ATOM 456 C C . HIS A 1 70 ? 10.891 -4.237 0.249 1.00 86.75 70 HIS A C 1
ATOM 458 O O . HIS A 1 70 ? 9.690 -4.168 0.502 1.00 86.75 70 HIS A O 1
ATOM 464 N N . GLU A 1 71 ? 11.658 -5.212 0.731 1.00 87.81 71 GLU A N 1
ATOM 465 C CA . GLU A 1 71 ? 11.175 -6.390 1.451 1.00 87.81 71 GLU A CA 1
ATOM 466 C C . GLU A 1 71 ? 10.307 -6.017 2.654 1.00 87.81 71 GLU A C 1
ATOM 468 O O . GLU A 1 71 ? 9.234 -6.595 2.806 1.00 87.81 71 GLU A O 1
ATOM 473 N N . ASP A 1 72 ? 10.692 -4.997 3.423 1.00 90.50 72 ASP A N 1
ATOM 474 C CA . ASP A 1 72 ? 9.922 -4.532 4.584 1.00 90.50 72 ASP A CA 1
ATOM 475 C C . ASP A 1 72 ? 8.570 -3.936 4.181 1.00 90.50 72 ASP A C 1
ATOM 477 O O . ASP A 1 72 ? 7.544 -4.188 4.811 1.00 90.50 72 ASP A O 1
ATOM 481 N N . THR A 1 73 ? 8.536 -3.199 3.069 1.00 91.81 73 THR A N 1
ATOM 482 C CA . THR A 1 73 ? 7.291 -2.641 2.525 1.00 91.81 73 THR A CA 1
ATOM 483 C C . THR A 1 73 ? 6.385 -3.748 1.994 1.00 91.81 73 THR A C 1
ATOM 485 O O . THR A 1 73 ? 5.190 -3.775 2.282 1.00 91.81 73 THR A O 1
ATOM 488 N N . LEU A 1 74 ? 6.953 -4.699 1.248 1.00 92.75 74 LEU A N 1
ATOM 4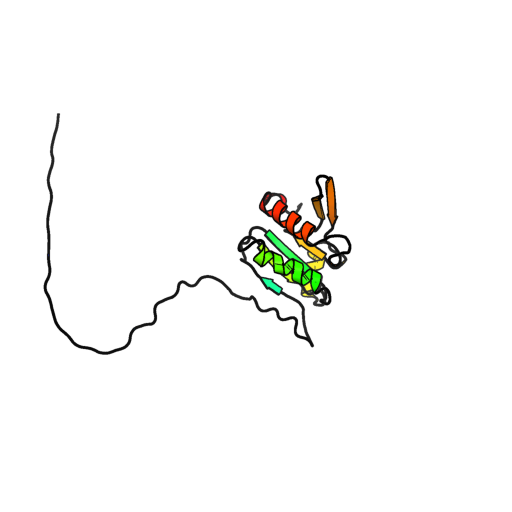89 C CA . LEU A 1 74 ? 6.211 -5.833 0.705 1.00 92.75 74 LEU A CA 1
ATOM 490 C C . LEU A 1 74 ? 5.699 -6.756 1.819 1.00 92.75 74 LEU A C 1
ATOM 492 O O . LEU A 1 74 ? 4.593 -7.282 1.707 1.00 92.75 74 LEU A O 1
ATOM 496 N N . ALA A 1 75 ? 6.469 -6.938 2.893 1.00 93.38 75 ALA A N 1
ATOM 497 C CA . ALA A 1 75 ? 6.046 -7.664 4.084 1.00 93.38 75 ALA A CA 1
ATOM 498 C C . ALA A 1 75 ? 4.900 -6.934 4.795 1.00 93.38 75 ALA A C 1
ATOM 500 O O . ALA A 1 75 ? 3.860 -7.542 5.030 1.00 93.38 75 ALA A O 1
ATOM 501 N N . ALA A 1 76 ? 5.022 -5.623 5.033 1.00 95.06 76 ALA A N 1
ATOM 502 C CA . ALA A 1 76 ? 3.966 -4.826 5.658 1.00 95.06 76 ALA A CA 1
ATOM 503 C C . ALA A 1 76 ? 2.644 -4.873 4.873 1.00 95.06 76 ALA A C 1
ATOM 505 O O . ALA A 1 76 ? 1.573 -4.960 5.471 1.00 95.06 76 ALA A O 1
ATOM 506 N N . VAL A 1 77 ? 2.713 -4.864 3.538 1.00 96.19 77 VAL A N 1
ATOM 507 C CA . VAL A 1 77 ? 1.537 -4.999 2.669 1.00 96.19 77 VAL A CA 1
ATOM 508 C C . VAL A 1 77 ? 0.945 -6.413 2.738 1.00 96.19 77 VAL A C 1
ATOM 510 O O . VAL A 1 77 ? -0.272 -6.558 2.830 1.00 96.19 77 VAL A O 1
ATOM 513 N N . LYS A 1 78 ? 1.772 -7.467 2.747 1.00 96.12 78 LYS A N 1
ATOM 514 C CA . LYS A 1 78 ? 1.298 -8.857 2.900 1.00 96.12 78 LYS A CA 1
ATOM 515 C C . LYS A 1 78 ? 0.665 -9.112 4.268 1.00 96.12 78 LYS A C 1
ATOM 517 O O . LYS A 1 78 ? -0.340 -9.817 4.338 1.00 96.12 78 LYS A O 1
ATOM 522 N N . ASP A 1 79 ? 1.196 -8.505 5.327 1.00 97.31 79 ASP A N 1
ATOM 523 C CA . ASP A 1 79 ? 0.678 -8.632 6.695 1.00 97.31 79 ASP A CA 1
ATOM 524 C C . ASP A 1 79 ? -0.777 -8.158 6.827 1.00 97.31 79 ASP A C 1
ATOM 526 O O . ASP A 1 79 ? -1.491 -8.618 7.719 1.00 97.31 79 ASP A O 1
ATOM 530 N N . LEU A 1 80 ? -1.259 -7.304 5.914 1.00 98.00 80 LEU A N 1
ATOM 531 C CA . LEU A 1 80 ? -2.663 -6.887 5.873 1.00 98.00 80 LEU A CA 1
ATOM 532 C C . LEU A 1 80 ? -3.626 -8.069 5.705 1.00 98.00 80 LEU A C 1
ATOM 534 O O . LEU A 1 80 ? -4.746 -8.005 6.204 1.00 98.00 80 LEU A O 1
ATOM 538 N N . LEU A 1 81 ? -3.205 -9.154 5.047 1.00 97.44 81 LEU A N 1
ATOM 539 C CA . LEU A 1 81 ? -4.022 -10.365 4.900 1.00 97.44 81 LEU A CA 1
ATOM 540 C C . LEU A 1 81 ? -4.292 -11.045 6.247 1.00 97.44 81 LEU A C 1
ATOM 542 O O . LEU A 1 81 ? -5.360 -11.625 6.438 1.00 97.44 81 LEU A O 1
ATOM 546 N N . THR A 1 82 ? -3.336 -10.956 7.171 1.00 97.50 82 THR A N 1
ATOM 547 C CA . THR A 1 82 ? -3.457 -11.487 8.532 1.00 97.50 82 THR A CA 1
ATOM 548 C C . THR A 1 82 ? -4.192 -10.507 9.442 1.00 97.50 82 THR A C 1
ATOM 550 O O . THR A 1 82 ? -5.009 -10.928 10.255 1.00 97.50 82 THR A O 1
ATOM 553 N N . GLU A 1 83 ? -3.934 -9.205 9.294 1.00 97.25 83 GLU A N 1
ATOM 554 C CA . GLU A 1 83 ? -4.570 -8.145 10.091 1.00 97.25 83 GLU A CA 1
ATOM 555 C C . GLU A 1 83 ? -6.067 -7.979 9.757 1.00 97.25 83 GLU A C 1
ATOM 557 O O . GLU A 1 83 ? -6.879 -7.677 10.632 1.00 97.25 83 GLU A O 1
ATOM 562 N N . PHE A 1 84 ? -6.454 -8.206 8.497 1.00 97.12 84 PHE A N 1
ATOM 563 C CA . PHE A 1 84 ? -7.818 -8.024 7.991 1.00 97.12 84 PHE A CA 1
ATOM 564 C C . PHE A 1 84 ? -8.323 -9.266 7.236 1.00 97.12 84 PHE A C 1
ATOM 566 O O . PHE A 1 84 ? -8.633 -9.190 6.038 1.00 97.12 84 PHE A O 1
ATOM 573 N N . PRO A 1 85 ? -8.442 -10.423 7.912 1.00 97.00 85 PRO A N 1
ATOM 574 C CA . PRO A 1 85 ? -8.747 -11.687 7.255 1.00 97.00 85 PRO A CA 1
ATOM 575 C C . PRO A 1 85 ? -10.091 -11.615 6.524 1.00 97.00 85 PRO A C 1
ATOM 577 O O . PRO A 1 85 ? -11.113 -11.234 7.097 1.00 97.00 85 PRO A O 1
ATOM 580 N N . GLY A 1 86 ? -10.076 -11.951 5.232 1.00 95.69 86 GLY A N 1
ATOM 581 C CA . GLY A 1 86 ? -11.260 -11.962 4.365 1.00 95.69 86 GLY A CA 1
ATOM 582 C C . GLY A 1 86 ? -11.809 -10.584 3.969 1.00 95.69 86 GLY A C 1
ATOM 583 O O . GLY A 1 86 ? -12.789 -10.517 3.236 1.00 95.69 86 GLY A O 1
ATOM 584 N N . GLN A 1 87 ? -11.208 -9.486 4.431 1.00 97.19 87 GLN A N 1
ATOM 585 C CA . GLN A 1 87 ? -11.702 -8.129 4.163 1.00 97.19 87 GLN A CA 1
ATOM 586 C C . GLN A 1 87 ? -10.861 -7.368 3.141 1.00 97.19 87 GLN A C 1
ATOM 588 O O . GLN A 1 87 ? -11.355 -6.408 2.543 1.00 97.19 87 GLN A O 1
ATOM 593 N N . VAL A 1 88 ? -9.611 -7.794 2.942 1.00 98.00 88 VAL A N 1
ATOM 594 C CA . VAL A 1 88 ? -8.666 -7.148 2.032 1.00 98.00 88 VAL A CA 1
ATOM 595 C C . VAL A 1 88 ? -8.181 -8.100 0.945 1.00 98.00 88 VAL A C 1
ATOM 597 O O . VAL A 1 88 ? -7.935 -9.285 1.180 1.00 98.00 88 VAL A O 1
ATOM 600 N N . ARG A 1 89 ? -8.002 -7.532 -0.243 1.00 97.94 89 ARG A N 1
ATOM 601 C CA . ARG A 1 89 ? -7.291 -8.103 -1.380 1.00 97.94 89 ARG A CA 1
ATOM 602 C C . ARG A 1 89 ? -5.953 -7.387 -1.483 1.00 97.94 89 ARG A C 1
ATOM 604 O O . ARG A 1 89 ? -5.928 -6.163 -1.550 1.00 97.94 89 ARG A O 1
ATOM 611 N N . VAL A 1 90 ? -4.858 -8.134 -1.512 1.00 98.00 90 VAL A N 1
ATOM 612 C CA . VAL A 1 90 ? -3.505 -7.585 -1.646 1.00 98.00 90 VAL A CA 1
ATOM 613 C C . VAL A 1 90 ? -2.901 -8.032 -2.966 1.00 98.00 90 VAL A C 1
ATOM 615 O O . VAL A 1 90 ? -2.873 -9.227 -3.263 1.00 98.00 90 VAL A O 1
ATOM 618 N N . GLU A 1 91 ? -2.368 -7.078 -3.723 1.00 97.25 91 GLU A N 1
ATOM 619 C CA . GLU A 1 91 ? -1.583 -7.326 -4.926 1.00 97.25 91 GLU A CA 1
ATOM 620 C C . GLU A 1 91 ? -0.244 -6.597 -4.846 1.00 97.25 91 GLU A C 1
ATOM 622 O O . GLU A 1 91 ? -0.187 -5.418 -4.508 1.00 97.25 91 GLU A O 1
ATOM 627 N N . ILE A 1 92 ? 0.843 -7.289 -5.168 1.00 96.00 92 ILE A N 1
ATOM 628 C CA . ILE A 1 92 ? 2.132 -6.653 -5.450 1.00 96.00 92 ILE A CA 1
ATOM 629 C C . ILE A 1 92 ? 2.322 -6.740 -6.953 1.00 96.00 92 ILE A C 1
ATOM 631 O O . ILE A 1 92 ? 2.110 -7.800 -7.539 1.00 96.00 92 ILE A O 1
ATOM 635 N N . VAL A 1 93 ? 2.692 -5.622 -7.557 1.00 94.94 93 VAL A N 1
ATOM 636 C CA . VAL A 1 93 ? 2.877 -5.478 -8.994 1.00 94.94 93 VAL A CA 1
ATOM 637 C C . VAL A 1 93 ? 4.323 -5.098 -9.260 1.00 94.94 93 VAL A C 1
ATOM 639 O O . VAL A 1 93 ? 4.793 -4.036 -8.836 1.00 94.94 93 VAL A O 1
ATOM 642 N N . ASP A 1 94 ? 5.023 -5.954 -9.995 1.00 91.81 94 ASP A N 1
ATOM 643 C CA . ASP A 1 94 ? 6.372 -5.671 -10.448 1.00 91.81 94 ASP A CA 1
ATOM 644 C C . ASP A 1 94 ? 6.356 -4.821 -11.716 1.00 91.81 94 ASP A C 1
ATOM 646 O O . ASP A 1 94 ? 6.244 -5.292 -12.853 1.00 91.81 94 ASP A O 1
ATOM 650 N N . TRP A 1 95 ? 6.522 -3.523 -11.510 1.00 88.88 95 TRP A N 1
ATOM 651 C CA . TRP A 1 95 ? 6.542 -2.533 -12.579 1.00 88.88 95 TRP A CA 1
ATOM 652 C C . TRP A 1 95 ? 7.813 -2.544 -13.454 1.00 88.88 95 TRP A C 1
ATOM 654 O O . TRP A 1 95 ? 7.978 -1.666 -14.296 1.00 88.88 95 TRP A O 1
ATOM 664 N N . ARG A 1 96 ? 8.735 -3.504 -13.262 1.00 90.38 96 ARG A N 1
ATOM 665 C CA . ARG A 1 96 ? 9.848 -3.745 -14.203 1.00 90.38 96 ARG A CA 1
ATOM 666 C C . ARG A 1 96 ? 9.368 -4.432 -15.478 1.00 90.38 96 ARG A C 1
ATOM 668 O O . ARG A 1 96 ? 10.088 -4.443 -16.471 1.00 90.38 96 ARG A O 1
ATOM 675 N N . THR A 1 97 ? 8.174 -5.016 -15.439 1.00 89.69 97 THR A N 1
ATOM 676 C CA . THR A 1 97 ? 7.477 -5.541 -16.612 1.00 89.69 97 THR A CA 1
ATOM 677 C C . THR A 1 97 ? 6.680 -4.425 -17.291 1.00 89.69 97 THR A C 1
ATOM 679 O O . THR A 1 97 ? 6.195 -3.514 -16.620 1.00 89.69 97 THR A O 1
ATOM 682 N N . GLU A 1 98 ? 6.485 -4.501 -18.612 1.00 91.94 98 GLU A N 1
ATOM 683 C CA . GLU A 1 98 ? 5.653 -3.529 -19.345 1.00 91.94 98 GLU A CA 1
ATOM 684 C C . GLU A 1 98 ? 4.221 -3.474 -18.792 1.00 91.94 98 GLU A C 1
ATOM 686 O O . GLU A 1 98 ? 3.657 -2.396 -18.607 1.00 91.94 98 GLU A O 1
ATOM 691 N N . GLN A 1 99 ? 3.649 -4.636 -18.458 1.00 92.69 99 GLN A N 1
ATOM 692 C CA . GLN A 1 99 ? 2.314 -4.727 -17.873 1.00 92.69 99 GLN A CA 1
ATOM 693 C C . GLN A 1 99 ? 2.255 -4.075 -16.487 1.00 92.69 99 GLN A C 1
ATOM 695 O O . GLN A 1 99 ? 1.322 -3.323 -16.201 1.00 92.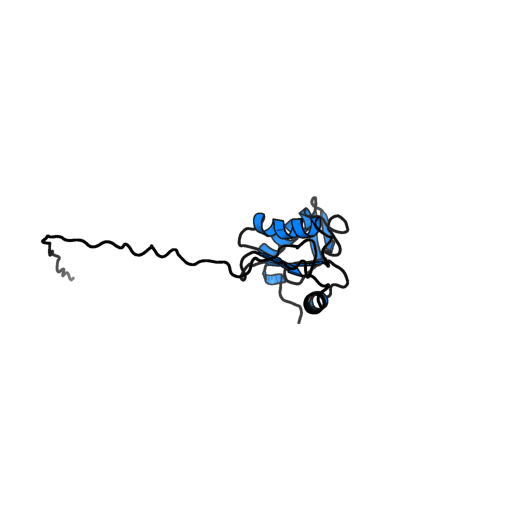69 99 GLN A O 1
ATOM 700 N N . GLY A 1 100 ? 3.234 -4.342 -15.621 1.00 92.75 100 GLY A N 1
ATOM 701 C CA . GLY A 1 100 ? 3.291 -3.735 -14.296 1.00 92.75 100 GLY A CA 1
ATOM 702 C C . GLY A 1 100 ? 3.491 -2.221 -14.362 1.00 92.75 100 GLY A C 1
ATOM 703 O O . GLY A 1 100 ? 2.872 -1.491 -13.588 1.00 92.75 100 GLY A O 1
ATOM 704 N N . LEU A 1 101 ? 4.297 -1.744 -15.316 1.00 93.12 101 LEU A N 1
ATOM 705 C CA . LEU A 1 101 ? 4.500 -0.319 -15.571 1.00 93.12 101 LEU A CA 1
ATOM 706 C C . LEU A 1 101 ? 3.199 0.357 -16.015 1.00 93.12 101 LEU A C 1
ATOM 708 O O . LEU A 1 101 ? 2.798 1.353 -15.418 1.00 93.12 101 LEU A O 1
ATOM 712 N N . ALA A 1 102 ? 2.491 -0.231 -16.984 1.00 95.62 102 ALA A N 1
ATOM 713 C CA . ALA A 1 102 ? 1.208 0.284 -17.460 1.00 95.62 102 ALA A CA 1
ATOM 714 C C . ALA A 1 102 ? 0.153 0.325 -16.343 1.00 95.62 102 ALA A C 1
ATOM 716 O O . ALA A 1 102 ? -0.580 1.307 -16.206 1.00 95.62 102 ALA A O 1
ATOM 717 N N . ARG A 1 103 ? 0.099 -0.715 -15.499 1.00 95.56 103 ARG A N 1
ATOM 718 C CA . ARG A 1 103 ? -0.781 -0.726 -14.322 1.00 95.56 103 ARG A CA 1
ATOM 719 C C . ARG A 1 103 ? -0.417 0.381 -13.336 1.00 95.56 103 ARG A C 1
ATOM 721 O O . ARG A 1 103 ? -1.320 1.026 -12.818 1.00 95.56 103 ARG A O 1
ATOM 728 N N . ARG A 1 104 ? 0.876 0.617 -13.089 1.00 95.69 104 ARG A N 1
ATOM 729 C CA . ARG A 1 104 ? 1.335 1.691 -12.200 1.00 95.69 104 ARG A CA 1
ATOM 730 C C . ARG A 1 104 ? 0.955 3.062 -12.746 1.00 95.69 104 ARG A C 1
ATOM 732 O O . ARG A 1 104 ? 0.425 3.879 -12.0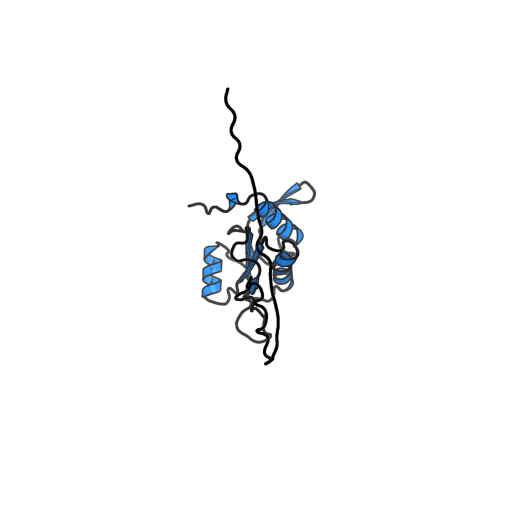00 1.00 95.69 104 ARG A O 1
ATOM 739 N N . ASP A 1 105 ? 1.163 3.298 -14.035 1.00 94.75 105 ASP A N 1
ATOM 740 C CA . ASP A 1 105 ? 0.841 4.576 -14.678 1.00 94.75 105 ASP A CA 1
ATOM 741 C C . ASP A 1 105 ? -0.659 4.887 -14.618 1.00 94.75 105 ASP A C 1
ATOM 743 O O . ASP A 1 105 ? -1.042 6.025 -14.350 1.00 94.75 105 ASP A O 1
ATOM 747 N N . ALA A 1 106 ? -1.516 3.868 -14.748 1.00 95.88 106 ALA A N 1
ATOM 748 C CA . ALA A 1 106 ? -2.965 4.013 -14.604 1.00 95.88 106 ALA A CA 1
ATOM 749 C C . ALA A 1 106 ? -3.407 4.490 -13.204 1.00 95.88 106 ALA A C 1
ATOM 751 O O . ALA A 1 106 ? -4.520 4.989 -13.052 1.00 95.88 106 ALA A O 1
ATOM 752 N N . THR A 1 107 ? -2.550 4.368 -12.185 1.00 94.12 107 THR A N 1
ATOM 753 C CA . THR A 1 107 ? -2.821 4.886 -10.832 1.00 94.12 107 THR A CA 1
ATOM 754 C C . THR A 1 107 ? -2.398 6.343 -10.630 1.00 94.12 107 THR A C 1
ATOM 756 O O . THR A 1 107 ? -2.692 6.926 -9.589 1.00 94.12 107 THR A O 1
ATOM 759 N N . GLY A 1 108 ? -1.671 6.935 -11.586 1.00 92.94 108 GLY A N 1
ATOM 760 C CA . GLY A 1 108 ? -1.073 8.267 -11.448 1.00 92.94 108 GLY A CA 1
ATOM 761 C C . GLY A 1 108 ? 0.196 8.314 -10.584 1.00 92.94 108 GLY A C 1
ATOM 762 O O . GLY A 1 108 ? 0.737 9.393 -10.341 1.00 92.94 108 GLY A O 1
ATOM 763 N N . LEU A 1 109 ? 0.700 7.166 -10.119 1.00 92.44 109 LEU A N 1
ATOM 764 C CA . LEU A 1 109 ? 1.995 7.082 -9.449 1.00 92.44 109 LEU A CA 1
ATOM 765 C C . LEU A 1 109 ? 3.137 7.373 -10.437 1.00 92.44 109 LEU A C 1
ATOM 767 O O . LEU A 1 109 ? 3.177 6.845 -11.541 1.00 92.44 109 LEU A O 1
ATOM 771 N N . VAL A 1 110 ? 4.120 8.167 -10.011 1.00 88.06 110 VAL A N 1
ATOM 772 C CA . VAL A 1 110 ? 5.379 8.391 -10.760 1.00 88.06 110 VAL A CA 1
ATOM 773 C C . VAL A 1 110 ? 6.564 7.635 -10.153 1.00 88.06 110 VAL A C 1
ATOM 775 O O . VAL A 1 110 ? 7.615 7.494 -10.773 1.00 88.06 110 VAL A O 1
ATOM 778 N N . CYS A 1 111 ? 6.398 7.145 -8.924 1.00 89.75 111 CYS A N 1
ATOM 779 C CA . CYS A 1 111 ? 7.390 6.399 -8.161 1.00 89.75 111 CYS A CA 1
ATOM 780 C C . CYS A 1 111 ? 6.745 5.134 -7.574 1.00 89.75 111 CYS A C 1
ATOM 782 O O . CYS A 1 111 ? 5.555 4.894 -7.779 1.00 89.75 111 CYS A O 1
ATOM 784 N N . ALA A 1 112 ? 7.534 4.320 -6.871 1.00 92.94 112 ALA A N 1
ATOM 785 C CA . ALA A 1 112 ? 7.017 3.159 -6.170 1.00 92.94 112 ALA A CA 1
ATOM 786 C C . ALA A 1 112 ? 6.010 3.625 -5.113 1.00 92.94 112 ALA A C 1
ATOM 788 O O . ALA A 1 112 ? 6.106 4.759 -4.633 1.00 92.94 112 ALA A O 1
ATOM 789 N N . GLY A 1 113 ? 5.042 2.791 -4.760 1.00 95.44 113 GLY A N 1
ATOM 790 C CA . GLY A 1 113 ? 4.008 3.209 -3.823 1.00 95.44 113 GLY A CA 1
ATOM 791 C C . GLY A 1 113 ? 2.893 2.198 -3.652 1.00 95.44 113 GLY A C 1
ATOM 792 O O . GLY A 1 113 ? 2.852 1.165 -4.324 1.00 95.44 113 GLY A O 1
ATOM 793 N N . VAL A 1 114 ? 1.978 2.532 -2.750 1.00 97.00 114 VAL A N 1
ATOM 794 C CA . VAL A 1 114 ? 0.793 1.736 -2.442 1.00 97.00 114 VAL A CA 1
ATOM 795 C C . VAL A 1 114 ? -0.450 2.548 -2.784 1.00 97.00 114 VAL A C 1
ATOM 797 O O . VAL A 1 114 ? -0.555 3.727 -2.451 1.00 97.00 114 VAL A O 1
ATOM 800 N N . VAL A 1 115 ? -1.411 1.906 -3.438 1.00 97.69 115 VAL A N 1
ATOM 801 C CA . VAL A 1 115 ? -2.770 2.423 -3.605 1.00 97.69 115 VAL A CA 1
ATOM 802 C C . VAL A 1 115 ? -3.758 1.517 -2.892 1.00 97.69 115 VAL A C 1
ATOM 804 O O . VAL A 1 115 ? -3.658 0.294 -2.932 1.00 97.69 115 VAL A O 1
ATOM 807 N N . ILE A 1 116 ? -4.739 2.135 -2.254 1.00 97.62 116 ILE A N 1
ATOM 808 C CA . ILE A 1 116 ? -5.837 1.496 -1.543 1.00 97.62 116 ILE A CA 1
ATOM 809 C C . ILE A 1 116 ? -7.114 1.975 -2.235 1.00 97.62 116 ILE A C 1
ATOM 811 O O . ILE A 1 116 ? -7.393 3.175 -2.263 1.00 97.62 116 ILE A O 1
ATOM 815 N N . ASN A 1 117 ? -7.849 1.059 -2.869 1.00 96.06 117 ASN A N 1
ATOM 816 C CA . ASN A 1 117 ? -9.002 1.360 -3.727 1.00 96.06 117 ASN A CA 1
ATOM 817 C C . ASN A 1 117 ? -8.717 2.488 -4.746 1.00 96.06 117 ASN A C 1
ATOM 819 O O . ASN A 1 117 ? -9.527 3.391 -4.946 1.00 96.06 117 ASN A O 1
ATOM 823 N N . GLY A 1 118 ? -7.531 2.456 -5.366 1.00 95.06 118 GLY A N 1
ATOM 824 C CA . GLY A 1 118 ? -7.109 3.430 -6.380 1.00 95.06 118 GLY A CA 1
ATOM 825 C C . GLY A 1 118 ? -6.611 4.778 -5.842 1.00 95.06 118 GLY A C 1
ATOM 826 O O . GLY A 1 118 ? -6.258 5.642 -6.638 1.00 95.06 118 GLY A O 1
ATOM 827 N N . LYS A 1 119 ? -6.546 4.978 -4.518 1.00 95.12 119 LYS A N 1
ATOM 828 C CA . LYS A 1 119 ? -6.010 6.198 -3.888 1.00 95.12 119 LYS A CA 1
ATOM 829 C C . LYS A 1 119 ? -4.698 5.909 -3.168 1.00 95.12 119 LYS A C 1
ATOM 831 O O . LYS A 1 119 ? -4.583 4.892 -2.501 1.00 95.12 119 LYS A O 1
ATOM 836 N N . ASN A 1 120 ? -3.731 6.818 -3.231 1.00 95.81 120 ASN A N 1
ATOM 837 C CA . ASN A 1 120 ? -2.460 6.727 -2.490 1.00 95.81 120 ASN A CA 1
ATOM 838 C C . ASN A 1 120 ? -2.300 7.820 -1.420 1.00 95.81 120 ASN A C 1
ATOM 840 O O . ASN A 1 120 ? -1.247 7.918 -0.800 1.00 95.81 120 ASN A O 1
ATOM 844 N N . THR A 1 121 ? -3.304 8.676 -1.229 1.00 95.56 121 THR A N 1
ATOM 845 C CA . THR A 1 121 ? -3.246 9.811 -0.302 1.00 95.56 121 THR A CA 1
ATOM 846 C C . THR A 1 121 ? -4.434 9.756 0.642 1.00 95.56 121 THR A C 1
ATOM 848 O O . THR A 1 121 ? -5.570 9.637 0.181 1.00 95.56 121 THR A O 1
ATOM 851 N N . PHE A 1 122 ? -4.179 9.856 1.944 1.00 95.50 122 PHE A N 1
ATOM 852 C CA . PHE A 1 122 ? -5.200 9.729 2.979 1.00 95.50 122 PHE A CA 1
ATOM 853 C C . PHE A 1 122 ? -5.019 10.782 4.068 1.00 95.50 122 PHE A C 1
ATOM 855 O O . PHE A 1 122 ? -3.911 10.994 4.554 1.00 95.50 122 PHE A O 1
ATOM 862 N N . ASP A 1 123 ? -6.122 11.395 4.490 1.00 95.00 123 ASP A N 1
ATOM 863 C CA . ASP A 1 123 ? -6.176 12.186 5.718 1.00 95.00 123 ASP A CA 1
ATOM 864 C C . ASP A 1 123 ? -6.485 11.241 6.892 1.00 95.00 123 ASP A C 1
ATOM 866 O O . ASP A 1 123 ? -7.598 10.702 7.019 1.00 95.00 123 ASP A O 1
ATOM 870 N N . LEU A 1 124 ? -5.463 10.994 7.709 1.00 93.81 124 LEU A N 1
ATOM 871 C CA . LEU A 1 124 ? -5.476 10.093 8.859 1.00 93.81 124 LEU A CA 1
ATOM 872 C C . LEU A 1 124 ? -5.399 10.882 10.166 1.00 93.81 124 LEU A C 1
ATOM 874 O O . LEU A 1 124 ? -5.069 12.065 10.181 1.00 93.81 124 LEU A O 1
ATOM 878 N N . GLU A 1 125 ? -5.695 10.207 11.271 1.00 89.19 125 GLU A N 1
ATOM 879 C CA . GLU A 1 125 ? -5.461 10.725 12.614 1.00 89.19 125 GLU A CA 1
ATOM 880 C C . GLU A 1 125 ? -4.357 9.891 13.267 1.00 89.19 125 GLU A C 1
ATOM 882 O O . GLU A 1 125 ? -4.506 8.680 13.426 1.00 89.19 125 GLU A O 1
ATOM 887 N N . VAL A 1 126 ? -3.245 10.537 13.616 1.00 79.31 126 VAL A N 1
ATOM 888 C CA . VAL A 1 126 ? -2.095 9.920 14.289 1.00 79.31 126 VAL A CA 1
ATOM 889 C C . VAL A 1 126 ? -1.869 10.689 15.584 1.00 79.31 126 VAL A C 1
ATOM 891 O O . VAL A 1 126 ? -1.732 11.912 15.563 1.00 79.31 126 VAL A O 1
ATOM 894 N N . ASP A 1 127 ? -1.913 9.994 16.720 1.00 81.69 127 ASP A N 1
ATOM 895 C CA . ASP A 1 127 ? -1.794 10.592 18.060 1.00 81.69 127 ASP A CA 1
ATOM 896 C C . ASP A 1 127 ? -2.766 11.765 18.310 1.00 81.69 127 ASP A C 1
ATOM 898 O O . ASP A 1 127 ? -2.413 12.787 18.905 1.00 81.69 127 ASP A O 1
ATOM 902 N N . GLY A 1 128 ? -4.003 11.642 17.815 1.00 86.00 128 GLY A N 1
ATOM 903 C CA . GLY A 1 128 ? -5.041 12.669 17.952 1.00 86.00 128 GLY A CA 1
ATOM 904 C C . GLY A 1 128 ? -4.842 13.898 17.060 1.00 86.00 128 GLY A C 1
ATOM 905 O O . GLY A 1 128 ? -5.514 14.913 17.254 1.00 86.00 128 GLY A O 1
ATOM 906 N N . LYS A 1 129 ? -3.908 13.850 16.101 1.00 87.50 129 LYS A N 1
ATOM 907 C CA . LYS A 1 129 ? -3.635 14.946 15.163 1.00 87.50 129 LYS A CA 1
ATOM 908 C C . LYS A 1 129 ? -3.951 14.530 13.727 1.00 87.50 129 LYS A C 1
ATOM 910 O O . LYS A 1 129 ? -3.560 13.435 13.321 1.00 87.50 129 LYS A O 1
ATOM 915 N N . PRO A 1 130 ? -4.598 15.401 12.930 1.00 90.88 130 PRO A N 1
ATOM 916 C CA . PRO A 1 130 ? -4.802 15.139 11.516 1.00 90.88 130 PRO A CA 1
ATOM 917 C C . PRO A 1 130 ? -3.461 15.193 10.778 1.00 90.88 130 PRO A C 1
ATOM 919 O O . PRO A 1 130 ? -2.737 16.188 10.853 1.00 90.88 130 PRO A O 1
ATOM 922 N N . VAL A 1 131 ? -3.146 14.128 10.050 1.00 93.69 131 VAL A N 1
ATOM 923 C CA . VAL A 1 131 ? -1.945 14.001 9.225 1.00 93.69 131 VAL A CA 1
ATOM 924 C C . VAL A 1 131 ? -2.359 13.543 7.836 1.00 93.69 131 VAL A C 1
ATOM 926 O O . VAL A 1 131 ? -3.104 12.577 7.677 1.00 93.69 131 VAL A O 1
ATOM 929 N N . LYS A 1 132 ? -1.854 14.231 6.813 1.00 95.06 132 LYS A N 1
ATOM 930 C CA . LYS A 1 132 ? -1.998 13.803 5.426 1.00 95.06 132 LYS A CA 1
ATOM 931 C C . LYS A 1 132 ? -0.850 12.864 5.077 1.00 95.06 132 LYS A C 1
ATOM 933 O O . LYS A 1 132 ? 0.294 13.304 5.011 1.00 95.06 132 LYS A O 1
ATOM 938 N N . VAL A 1 133 ? -1.164 11.597 4.842 1.00 95.06 133 VAL A N 1
ATOM 939 C CA . VAL A 1 133 ? -0.189 10.554 4.511 1.00 95.06 133 VAL A CA 1
ATOM 940 C C . VAL A 1 133 ? -0.224 10.265 3.016 1.00 95.06 133 VAL A C 1
ATOM 942 O O . VAL A 1 133 ? -1.296 10.098 2.428 1.00 95.06 133 VAL A O 1
ATOM 945 N N . LEU A 1 134 ? 0.959 10.203 2.407 1.00 95.06 134 LEU A N 1
ATOM 946 C CA . LEU A 1 134 ? 1.158 9.855 1.005 1.00 95.06 134 LEU A CA 1
ATOM 947 C C . LEU A 1 134 ? 1.927 8.530 0.913 1.00 95.06 134 LEU A C 1
ATOM 949 O O . LEU A 1 134 ? 3.100 8.452 1.270 1.00 95.06 134 LEU A O 1
ATOM 953 N N . PHE A 1 135 ? 1.278 7.501 0.375 1.00 95.31 135 PHE A N 1
ATOM 954 C CA . PHE A 1 135 ? 1.834 6.159 0.208 1.00 95.31 135 PHE A CA 1
ATOM 955 C C . PHE A 1 135 ? 2.707 6.049 -1.050 1.00 95.31 135 PHE A C 1
ATOM 957 O O . PHE A 1 135 ? 2.398 5.331 -2.002 1.00 95.31 135 PHE A O 1
ATOM 964 N N . VAL A 1 136 ? 3.814 6.785 -1.064 1.00 93.81 136 VAL A N 1
ATOM 965 C CA . VAL A 1 136 ? 4.868 6.694 -2.086 1.00 93.81 136 VAL A CA 1
ATOM 966 C C . VAL A 1 136 ? 6.176 6.244 -1.446 1.00 93.81 136 VAL A C 1
ATOM 968 O O . VAL A 1 136 ? 6.377 6.415 -0.247 1.00 93.81 136 VAL A O 1
ATOM 971 N N . ARG A 1 137 ? 7.087 5.702 -2.259 1.00 90.12 137 ARG A N 1
ATOM 972 C CA . ARG A 1 137 ? 8.370 5.116 -1.838 1.00 90.12 137 ARG A CA 1
ATOM 973 C C . ARG A 1 137 ? 8.168 3.945 -0.864 1.00 90.12 137 ARG A C 1
ATOM 975 O O . ARG A 1 137 ? 7.074 3.389 -0.772 1.00 90.12 137 ARG A O 1
ATOM 982 N N . GLY A 1 138 ? 9.242 3.491 -0.226 1.00 84.38 138 GLY A N 1
ATOM 983 C CA . GLY A 1 138 ? 9.178 2.455 0.804 1.00 84.38 138 GLY A CA 1
ATOM 984 C C . GLY A 1 138 ? 8.654 2.975 2.144 1.00 84.38 138 GLY A C 1
ATOM 985 O O . GLY A 1 138 ? 8.601 4.184 2.380 1.00 84.38 138 GLY A O 1
ATOM 986 N N . ILE A 1 139 ? 8.304 2.026 3.009 1.00 84.31 139 ILE A N 1
ATOM 987 C CA . ILE A 1 139 ? 8.082 2.241 4.441 1.00 84.31 139 ILE A CA 1
ATOM 988 C C . ILE A 1 139 ? 9.295 2.946 5.083 1.00 84.31 139 ILE A C 1
ATOM 990 O O . ILE A 1 139 ? 10.412 2.821 4.583 1.00 84.31 139 ILE A O 1
ATOM 994 N N . ASP A 1 140 ? 9.058 3.717 6.148 1.00 76.94 140 ASP A N 1
ATOM 995 C CA . ASP A 1 140 ? 10.043 4.549 6.873 1.00 76.94 140 ASP A CA 1
ATOM 996 C C . ASP A 1 140 ? 10.582 5.762 6.092 1.00 76.94 140 ASP A C 1
ATOM 998 O O . ASP A 1 140 ? 11.459 6.485 6.566 1.00 76.94 140 ASP A O 1
ATOM 1002 N N . GLY A 1 141 ? 10.025 6.024 4.906 1.00 78.00 141 GLY A N 1
ATOM 1003 C CA . GLY A 1 141 ? 10.158 7.303 4.214 1.00 78.00 141 GLY A CA 1
ATOM 1004 C C . GLY A 1 141 ? 9.073 8.285 4.657 1.00 78.00 141 GLY A C 1
ATOM 1005 O O . GLY A 1 141 ? 9.238 9.039 5.608 1.00 78.00 141 GLY A O 1
ATOM 1006 N N . GLU A 1 142 ? 7.952 8.274 3.937 1.00 84.50 142 GLU A N 1
ATOM 1007 C CA . GLU A 1 142 ? 6.846 9.233 4.116 1.00 84.50 142 GLU A CA 1
ATOM 1008 C C . GLU A 1 142 ? 5.671 8.650 4.927 1.00 84.50 142 GLU A C 1
ATOM 1010 O O . GLU A 1 142 ? 4.683 9.339 5.182 1.00 84.50 142 GLU A O 1
ATOM 1015 N N . TRP A 1 143 ? 5.737 7.361 5.273 1.00 93.50 143 TRP A N 1
ATOM 1016 C CA . TRP A 1 143 ? 4.652 6.617 5.911 1.00 93.50 143 TRP A CA 1
ATOM 1017 C C . TRP A 1 143 ? 5.170 5.359 6.623 1.00 93.50 143 TRP A C 1
ATOM 1019 O O . TRP A 1 143 ? 6.241 4.830 6.311 1.00 93.50 143 TRP A O 1
ATOM 1029 N N . THR A 1 144 ? 4.383 4.864 7.575 1.00 94.44 144 THR A N 1
ATOM 1030 C CA . THR A 1 144 ? 4.689 3.709 8.429 1.00 94.44 144 THR A CA 1
ATOM 1031 C C . THR A 1 144 ? 3.666 2.582 8.260 1.00 94.44 144 THR A C 1
ATOM 1033 O O . THR A 1 144 ? 2.567 2.772 7.732 1.00 94.44 144 THR A O 1
ATOM 1036 N N . LYS A 1 145 ? 3.971 1.386 8.782 1.00 94.50 145 LYS A N 1
ATOM 1037 C CA . LYS A 1 145 ? 3.000 0.274 8.825 1.00 94.50 145 LYS A CA 1
ATOM 1038 C C . LYS A 1 145 ? 1.711 0.670 9.555 1.00 94.50 145 LYS A C 1
ATOM 1040 O O . LYS A 1 145 ? 0.629 0.266 9.134 1.00 94.50 145 LYS A O 1
ATOM 1045 N N . THR A 1 146 ? 1.815 1.473 10.613 1.00 94.31 146 THR A N 1
ATOM 1046 C CA . THR A 1 146 ? 0.657 1.974 11.363 1.00 94.31 146 THR A CA 1
ATOM 1047 C C . THR A 1 146 ? -0.249 2.823 10.476 1.00 94.31 146 THR A C 1
ATOM 1049 O O . THR A 1 146 ? -1.464 2.628 10.493 1.00 94.31 146 THR A O 1
ATOM 1052 N N . ASP A 1 147 ? 0.327 3.689 9.639 1.00 95.12 147 ASP A N 1
ATOM 1053 C CA . ASP A 1 147 ? -0.440 4.514 8.701 1.00 95.12 147 ASP A CA 1
ATOM 1054 C C . ASP A 1 147 ? -1.164 3.656 7.662 1.00 95.12 147 ASP A C 1
ATOM 1056 O O . ASP A 1 147 ? -2.342 3.876 7.381 1.00 95.12 147 ASP A O 1
ATOM 1060 N N . LEU A 1 148 ? -0.488 2.633 7.127 1.00 96.69 148 LEU A N 1
ATOM 1061 C CA . LEU A 1 148 ? -1.078 1.696 6.168 1.00 96.69 148 LEU A CA 1
ATOM 1062 C C . LEU A 1 148 ? -2.286 0.962 6.771 1.00 96.69 148 LEU A C 1
ATOM 1064 O O . LEU A 1 148 ? -3.357 0.910 6.164 1.00 96.69 148 LEU A O 1
ATOM 1068 N N . VAL A 1 149 ? -2.140 0.444 7.993 1.00 96.44 149 VAL A N 1
ATOM 1069 C CA . VAL A 1 149 ? -3.226 -0.213 8.738 1.00 96.44 149 VAL A CA 1
ATOM 1070 C C . VAL A 1 149 ? -4.374 0.765 9.012 1.00 96.44 149 VAL A C 1
ATOM 1072 O O . VAL A 1 149 ? -5.542 0.405 8.837 1.00 96.44 149 VAL A O 1
ATOM 1075 N N . ALA A 1 150 ? -4.074 2.005 9.404 1.00 95.62 150 ALA A N 1
ATOM 1076 C CA . ALA A 1 150 ? -5.079 3.034 9.661 1.00 95.62 150 ALA A CA 1
ATOM 1077 C C . ALA A 1 150 ? -5.852 3.427 8.388 1.00 95.62 150 ALA A C 1
ATOM 1079 O O . ALA A 1 150 ? -7.081 3.524 8.425 1.00 95.62 150 ALA A O 1
ATOM 1080 N N . ALA A 1 151 ? -5.173 3.574 7.249 1.00 96.50 151 ALA A N 1
ATOM 1081 C CA . ALA A 1 151 ? -5.806 3.874 5.965 1.00 96.50 151 ALA A CA 1
ATOM 1082 C C . ALA A 1 151 ? -6.733 2.742 5.495 1.00 96.50 151 ALA A C 1
ATOM 1084 O O . ALA A 1 151 ? -7.855 3.002 5.048 1.00 96.50 151 ALA A O 1
ATOM 1085 N N . VAL A 1 152 ? -6.321 1.481 5.660 1.00 96.88 152 VAL A N 1
ATOM 1086 C CA . VAL A 1 152 ? -7.177 0.320 5.366 1.00 96.88 152 VAL A CA 1
ATOM 1087 C C . VAL A 1 152 ? -8.400 0.293 6.286 1.00 96.88 152 VAL A C 1
ATOM 1089 O O . VAL A 1 152 ? -9.520 0.151 5.793 1.00 96.88 152 VAL A O 1
ATOM 1092 N N . ARG A 1 153 ? -8.231 0.507 7.600 1.00 95.94 153 ARG A N 1
ATOM 1093 C CA . ARG A 1 153 ? -9.354 0.591 8.560 1.00 95.94 153 ARG A CA 1
ATOM 1094 C C . ARG A 1 153 ? -10.341 1.689 8.187 1.00 95.94 153 ARG A C 1
ATOM 1096 O O . ARG A 1 153 ? -11.543 1.436 8.169 1.00 95.94 153 ARG A O 1
ATOM 1103 N N . LYS A 1 154 ? -9.840 2.880 7.852 1.00 94.88 154 LYS A N 1
ATOM 1104 C CA . LYS A 1 154 ? -10.666 4.001 7.392 1.00 94.88 154 LYS A CA 1
ATOM 1105 C C . LYS A 1 154 ? -11.457 3.617 6.139 1.00 94.88 154 LYS A C 1
ATOM 1107 O O . LYS A 1 154 ? -12.667 3.811 6.096 1.00 94.88 154 LYS A O 1
ATOM 1112 N N . THR A 1 155 ? -10.799 2.998 5.159 1.00 95.00 155 THR A N 1
ATOM 1113 C CA . THR A 1 155 ? -11.436 2.577 3.899 1.00 95.00 155 THR A CA 1
ATOM 1114 C C . THR A 1 155 ? -12.507 1.504 4.126 1.00 95.00 155 THR A C 1
ATOM 1116 O O . THR A 1 155 ? -13.574 1.565 3.523 1.00 95.00 155 THR A O 1
ATOM 1119 N N . LEU A 1 156 ? -12.284 0.557 5.044 1.00 94.25 156 LEU A N 1
ATOM 1120 C CA . LEU A 1 156 ? -13.285 -0.452 5.421 1.00 94.25 156 LEU A CA 1
ATOM 1121 C C . LEU A 1 156 ? -14.541 0.160 6.059 1.00 94.25 156 LEU A C 1
ATOM 1123 O O . LEU A 1 156 ? -15.634 -0.384 5.900 1.00 94.25 156 LEU A O 1
ATOM 1127 N N . GLN A 1 157 ? -14.391 1.274 6.776 1.00 91.00 157 GLN A N 1
ATOM 1128 C CA . GLN A 1 157 ? -15.498 2.006 7.397 1.00 91.00 157 GLN A CA 1
ATOM 1129 C C . GLN A 1 157 ? -16.214 2.943 6.410 1.00 91.00 157 GLN A C 1
ATOM 1131 O O . GLN A 1 157 ? -17.365 3.302 6.645 1.00 91.00 157 GLN A O 1
ATOM 1136 N N . GLN A 1 158 ? -15.555 3.319 5.309 1.00 84.19 158 GLN A N 1
ATOM 1137 C CA . GLN A 1 158 ? -16.050 4.270 4.307 1.00 84.19 158 GLN A CA 1
ATOM 1138 C C . GLN A 1 158 ? -15.888 3.724 2.872 1.00 84.19 158 GLN A C 1
ATOM 1140 O O . GLN A 1 158 ? -15.154 4.294 2.062 1.00 84.19 158 GLN A O 1
ATOM 1145 N N . PRO A 1 159 ? -16.563 2.615 2.517 1.00 64.06 159 PRO A N 1
ATOM 1146 C CA . PRO A 1 159 ? -16.360 1.966 1.221 1.00 64.06 159 PRO A CA 1
ATOM 1147 C C . PRO A 1 159 ? -16.843 2.803 0.016 1.00 64.06 159 PRO A C 1
ATOM 1149 O O . PRO A 1 159 ? -16.406 2.548 -1.104 1.00 64.06 159 PRO A O 1
ATOM 1152 N N . GLU A 1 160 ? -17.710 3.807 0.213 1.00 59.47 160 GLU A N 1
ATOM 1153 C CA . GLU A 1 160 ? -18.277 4.626 -0.878 1.00 59.47 160 GLU A CA 1
ATOM 1154 C C . GLU A 1 160 ? -17.338 5.707 -1.438 1.00 59.47 160 GLU A C 1
ATOM 1156 O O . GLU A 1 160 ? -17.545 6.175 -2.559 1.00 59.47 160 GLU A O 1
ATOM 1161 N N . ASP A 1 161 ? -16.250 6.050 -0.744 1.00 53.50 161 ASP A N 1
ATOM 1162 C CA . ASP A 1 161 ? -15.266 7.012 -1.256 1.00 53.50 161 ASP A CA 1
ATOM 1163 C C . ASP A 1 161 ? -14.389 6.432 -2.387 1.00 53.50 161 ASP A C 1
ATOM 1165 O O . ASP A 1 161 ? -13.560 7.141 -2.956 1.00 53.50 161 ASP A O 1
ATOM 1169 N N . ALA A 1 162 ? -14.568 5.159 -2.750 1.00 53.06 162 ALA A N 1
ATOM 1170 C CA . ALA A 1 162 ? -13.815 4.444 -3.784 1.00 53.06 162 ALA A CA 1
ATOM 1171 C C . ALA A 1 162 ? -14.284 4.710 -5.230 1.00 53.06 162 ALA A C 1
ATOM 1173 O O . ALA A 1 162 ? -13.786 4.077 -6.162 1.00 53.06 162 ALA A O 1
ATOM 1174 N N . LYS A 1 163 ? -15.243 5.617 -5.460 1.00 43.34 163 LYS A N 1
ATOM 1175 C CA . LYS A 1 163 ? -15.665 5.943 -6.828 1.00 43.34 163 LYS A CA 1
ATOM 1176 C C . LYS A 1 163 ? -14.603 6.827 -7.501 1.00 43.34 163 LYS A C 1
ATOM 1178 O O . LYS A 1 163 ? -14.367 7.934 -7.013 1.00 43.34 163 LYS A O 1
ATOM 1183 N N . PRO A 1 164 ? -13.969 6.394 -8.609 1.00 43.12 164 PRO A N 1
ATOM 1184 C CA . PRO A 1 164 ? -13.046 7.254 -9.335 1.00 43.12 164 PRO A CA 1
ATOM 1185 C C . PRO A 1 164 ? -13.804 8.488 -9.834 1.00 43.12 164 PRO A C 1
ATOM 1187 O O . PRO A 1 164 ? -14.928 8.375 -10.339 1.00 43.12 164 PRO A O 1
ATOM 1190 N N . ALA A 1 165 ? -13.206 9.668 -9.652 1.00 48.59 165 ALA A N 1
ATOM 1191 C CA . ALA A 1 165 ? -13.682 10.881 -10.301 1.00 48.59 165 ALA A CA 1
ATOM 1192 C C . ALA A 1 165 ? -13.728 10.618 -11.815 1.00 48.59 165 ALA A C 1
ATOM 1194 O O . ALA A 1 165 ? -12.759 10.108 -12.379 1.00 48.59 165 ALA A O 1
ATOM 1195 N N . LYS A 1 166 ? -14.897 10.868 -12.416 1.00 36.72 166 LYS A N 1
ATOM 1196 C CA . LYS A 1 166 ? -15.130 10.725 -13.857 1.00 36.72 166 LYS A CA 1
ATOM 1197 C C . LYS A 1 166 ? -14.281 11.698 -14.661 1.00 36.72 166 LYS A C 1
ATOM 1199 O O . LYS A 1 166 ? -14.112 12.839 -14.178 1.00 36.72 166 LYS A O 1
#